Protein AF-A0A949N000-F1 (afdb_monomer)

Structure (mmCIF, N/CA/C/O backbone):
data_AF-A0A949N000-F1
#
_entry.id   AF-A0A949N000-F1
#
loop_
_atom_site.group_PDB
_atom_site.id
_atom_site.type_symbol
_atom_site.label_atom_id
_atom_site.label_alt_id
_atom_site.label_comp_id
_atom_site.label_asym_id
_atom_site.label_entity_id
_atom_site.label_seq_id
_atom_site.pdbx_PDB_ins_code
_atom_site.Cartn_x
_atom_site.Cartn_y
_atom_site.Cartn_z
_atom_site.occupancy
_atom_site.B_iso_or_equiv
_atom_site.auth_seq_id
_atom_site.auth_comp_id
_atom_site.auth_asym_id
_atom_site.auth_atom_id
_atom_site.pdbx_PDB_model_num
ATOM 1 N N . MET A 1 1 ? -4.415 9.880 12.386 1.00 60.81 1 MET A N 1
ATOM 2 C CA . MET A 1 1 ? -5.780 9.512 11.934 1.00 60.81 1 MET A CA 1
ATOM 3 C C . MET A 1 1 ? -6.940 10.223 12.650 1.00 60.81 1 MET A C 1
ATOM 5 O O . MET A 1 1 ? -8.082 10.016 12.259 1.00 60.81 1 MET A O 1
ATOM 9 N N . ASN A 1 2 ? -6.699 11.139 13.602 1.00 66.69 2 ASN A N 1
ATOM 10 C CA . ASN A 1 2 ? -7.792 11.793 14.349 1.00 66.69 2 ASN A CA 1
ATOM 11 C C . ASN A 1 2 ? -8.564 12.862 13.555 1.00 66.69 2 ASN A C 1
ATOM 13 O O . ASN A 1 2 ? -9.733 13.094 13.836 1.00 66.69 2 ASN A O 1
ATOM 17 N N . TYR A 1 3 ? -7.953 13.469 12.533 1.00 82.75 3 TYR A N 1
ATOM 18 C CA . TYR A 1 3 ? -8.617 14.480 11.696 1.00 82.75 3 TYR A CA 1
ATOM 19 C C . TYR A 1 3 ? -9.740 13.912 10.817 1.00 82.75 3 TYR A C 1
ATOM 21 O O . TYR A 1 3 ? -10.659 14.640 10.461 1.00 82.75 3 TYR A O 1
ATOM 29 N N . LEU A 1 4 ? -9.673 12.618 10.490 1.00 85.31 4 LEU A N 1
ATOM 30 C CA . LEU A 1 4 ? -10.671 11.923 9.670 1.00 85.31 4 LEU A CA 1
ATOM 31 C C . LEU A 1 4 ? -11.683 11.136 10.511 1.00 85.31 4 LEU A C 1
ATOM 33 O O . LEU A 1 4 ? -12.587 10.523 9.959 1.00 85.31 4 LEU A O 1
ATOM 37 N N . ASN A 1 5 ? -11.518 11.126 11.840 1.00 90.00 5 ASN A N 1
ATOM 38 C CA . ASN A 1 5 ? -12.292 10.292 12.759 1.00 90.00 5 ASN A CA 1
ATOM 39 C C . ASN A 1 5 ? -12.351 8.808 12.330 1.00 90.00 5 ASN A C 1
ATOM 41 O O . ASN A 1 5 ? -13.390 8.158 12.433 1.00 90.00 5 ASN A O 1
ATOM 45 N N . ALA A 1 6 ? -11.224 8.281 11.831 1.00 88.00 6 ALA A N 1
ATOM 46 C CA . ALA A 1 6 ? -11.149 6.935 11.261 1.00 88.00 6 ALA A CA 1
ATOM 47 C C . ALA A 1 6 ? -11.558 5.845 12.265 1.00 88.00 6 ALA A C 1
ATOM 49 O O . ALA A 1 6 ? -12.246 4.908 11.886 1.00 88.00 6 ALA A O 1
ATOM 50 N N . ALA A 1 7 ? -11.232 6.023 13.552 1.00 90.56 7 ALA A N 1
ATOM 51 C CA . ALA A 1 7 ? -11.638 5.100 14.613 1.00 90.56 7 ALA A CA 1
ATOM 52 C C . ALA A 1 7 ? -13.161 4.907 14.669 1.00 90.56 7 ALA A C 1
ATOM 54 O O . ALA A 1 7 ? -13.626 3.778 14.754 1.00 90.56 7 ALA A O 1
ATOM 55 N N . LYS A 1 8 ? -13.934 5.993 14.533 1.00 93.56 8 LYS A N 1
ATOM 56 C CA . LYS A 1 8 ? -15.396 5.918 14.496 1.00 93.56 8 LYS A CA 1
ATOM 57 C C . LYS A 1 8 ? -15.912 5.260 13.214 1.00 93.56 8 LYS A C 1
ATOM 59 O O . LYS A 1 8 ? -16.901 4.547 13.254 1.00 93.56 8 LYS A O 1
ATOM 64 N N . ALA A 1 9 ? -15.264 5.493 12.072 1.00 92.75 9 ALA A N 1
ATOM 65 C CA . ALA A 1 9 ? -15.639 4.820 10.827 1.00 92.75 9 ALA A CA 1
ATOM 66 C C . ALA A 1 9 ? -15.389 3.303 10.902 1.00 92.75 9 ALA A C 1
ATOM 68 O O . ALA A 1 9 ? -16.205 2.522 10.419 1.00 92.75 9 ALA A O 1
ATOM 69 N N . TRP A 1 10 ? -14.303 2.889 11.559 1.00 92.50 10 TRP A N 1
ATOM 70 C CA . TRP A 1 10 ? -13.944 1.483 11.747 1.00 92.50 10 TRP A CA 1
ATOM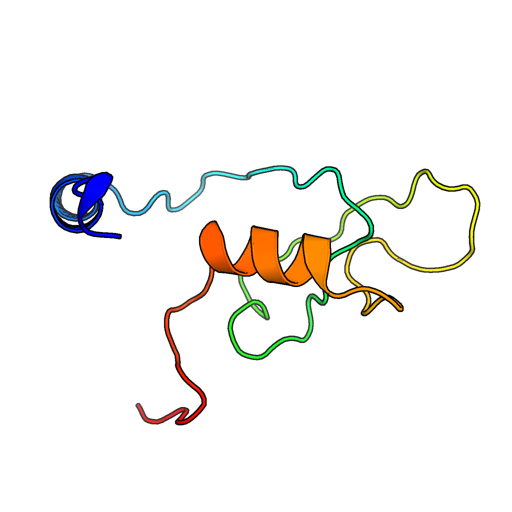 71 C C . TRP A 1 10 ? -14.885 0.707 12.673 1.00 92.50 10 TRP A C 1
ATOM 73 O O . TRP A 1 10 ? -14.905 -0.517 12.590 1.00 92.50 10 TRP A O 1
ATOM 83 N N . GLU A 1 11 ? -15.695 1.385 13.495 1.00 95.06 11 GLU A N 1
ATOM 84 C CA . GLU A 1 11 ? -16.796 0.745 14.237 1.00 95.06 11 GLU A CA 1
ATOM 85 C C . GLU A 1 11 ? -17.878 0.194 13.291 1.00 95.06 11 GLU A C 1
ATOM 87 O O . GLU A 1 11 ? -18.515 -0.807 13.608 1.00 95.06 11 GLU A O 1
ATOM 92 N N . GLU A 1 12 ? -18.056 0.812 12.118 1.00 96.94 12 GLU A N 1
ATOM 93 C CA . GLU A 1 12 ? -19.044 0.407 11.109 1.00 96.94 12 GLU A CA 1
ATOM 94 C C . GLU A 1 12 ? -18.422 -0.473 10.013 1.00 96.94 12 GLU A C 1
ATOM 96 O O . GLU A 1 12 ? -19.032 -1.435 9.546 1.00 96.94 12 GLU A O 1
ATOM 101 N N . SER A 1 13 ? -17.208 -0.141 9.561 1.00 94.94 13 SER A N 1
ATOM 102 C CA . SER A 1 13 ? -16.474 -0.923 8.563 1.00 94.94 13 SER A CA 1
ATOM 103 C C . SER A 1 13 ? -14.983 -0.604 8.564 1.00 94.94 13 SER A C 1
ATOM 105 O O . SER A 1 13 ? -14.571 0.556 8.541 1.00 94.94 13 SER A O 1
ATOM 107 N N . THR A 1 14 ? -14.158 -1.645 8.495 1.00 92.06 14 THR A N 1
ATOM 108 C CA . THR A 1 14 ? -12.698 -1.547 8.334 1.00 92.06 14 THR A CA 1
ATOM 109 C C . THR A 1 14 ? -12.251 -1.536 6.870 1.00 92.06 14 THR A C 1
ATOM 111 O O . THR A 1 14 ? -11.063 -1.391 6.599 1.00 92.06 14 THR A O 1
ATOM 114 N N . GLY A 1 15 ? -13.182 -1.681 5.918 1.00 93.81 15 GLY A N 1
ATOM 115 C CA . GLY A 1 15 ? -12.870 -1.802 4.491 1.00 93.81 15 GLY A CA 1
ATOM 116 C C . GLY A 1 15 ? -12.513 -3.220 4.030 1.00 93.81 15 GLY A C 1
ATOM 117 O O . GLY A 1 15 ? -11.998 -3.381 2.925 1.00 93.81 15 GLY A O 1
ATOM 118 N N . GLU A 1 16 ? -12.786 -4.254 4.834 1.00 93.56 16 GLU A N 1
ATOM 119 C CA . GLU A 1 16 ? -12.579 -5.650 4.430 1.00 93.56 16 GLU A CA 1
ATOM 120 C C . GLU A 1 16 ? -13.278 -5.969 3.094 1.00 93.56 16 GLU A C 1
ATOM 122 O O . GLU A 1 16 ? -14.430 -5.601 2.859 1.00 93.56 16 GLU A O 1
ATOM 127 N N . GLY A 1 17 ? -12.555 -6.639 2.191 1.00 95.50 17 GLY A N 1
ATOM 128 C CA . GLY A 1 17 ? -13.037 -6.987 0.851 1.00 95.50 17 GLY A CA 1
ATOM 129 C C . GLY A 1 17 ? -12.980 -5.852 -0.180 1.00 95.50 17 GLY A C 1
ATOM 130 O O . GLY A 1 17 ? -13.222 -6.101 -1.363 1.00 95.50 17 GLY A O 1
ATOM 131 N N . VAL A 1 18 ? -12.622 -4.625 0.212 1.00 97.12 18 VAL A N 1
ATOM 132 C CA . VAL A 1 18 ? -12.431 -3.508 -0.722 1.00 97.12 18 VAL A CA 1
ATOM 133 C C . VAL A 1 18 ? -11.028 -3.564 -1.324 1.00 97.12 18 VAL A C 1
ATOM 135 O O . VAL A 1 18 ? -10.030 -3.613 -0.614 1.00 97.12 18 VAL A O 1
ATOM 138 N N . THR A 1 19 ? -10.943 -3.516 -2.655 1.00 97.00 19 THR A N 1
ATOM 139 C CA . THR A 1 19 ? -9.666 -3.383 -3.372 1.00 97.00 19 THR A CA 1
ATOM 140 C C . THR A 1 19 ? -9.435 -1.926 -3.763 1.00 97.00 19 THR A C 1
ATOM 142 O O . THR A 1 19 ? -10.285 -1.321 -4.416 1.00 97.00 19 THR A O 1
ATOM 145 N N . VAL A 1 20 ? -8.271 -1.378 -3.408 1.00 97.62 20 VAL A N 1
ATOM 146 C CA . VAL A 1 20 ? -7.843 -0.019 -3.773 1.00 97.62 20 VAL A CA 1
ATOM 147 C C . VAL A 1 20 ? -6.635 -0.106 -4.703 1.00 97.62 20 V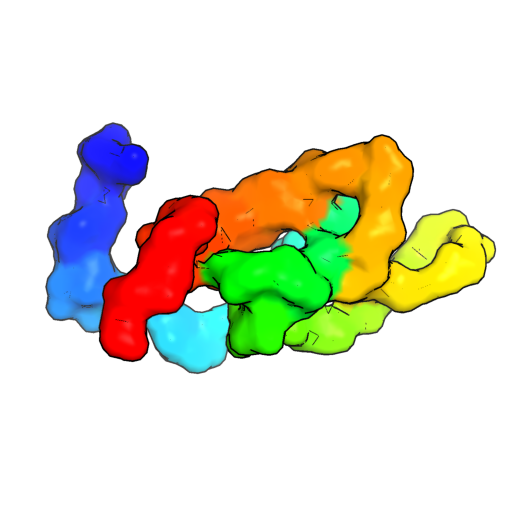AL A C 1
ATOM 149 O O . VAL A 1 20 ? -5.664 -0.792 -4.397 1.00 97.62 20 VAL A O 1
ATOM 152 N N . ALA A 1 21 ? -6.686 0.587 -5.843 1.00 97.56 21 ALA A N 1
ATOM 153 C CA . ALA A 1 21 ? -5.553 0.681 -6.759 1.00 97.56 21 ALA A CA 1
ATOM 154 C C . ALA A 1 21 ? -4.654 1.869 -6.386 1.00 97.56 21 ALA A C 1
ATOM 156 O O . ALA A 1 21 ? -5.115 3.011 -6.361 1.00 97.56 21 ALA A O 1
ATOM 157 N N . VAL A 1 22 ? -3.371 1.600 -6.147 1.00 96.75 22 VAL A N 1
ATOM 158 C CA . VAL A 1 22 ? -2.332 2.620 -5.955 1.00 96.75 22 VAL A CA 1
ATOM 159 C C . VAL A 1 22 ? -1.631 2.844 -7.296 1.00 96.75 22 VAL A C 1
ATOM 161 O O . VAL A 1 22 ? -1.023 1.925 -7.842 1.00 96.75 22 VAL A O 1
ATOM 164 N N . ILE A 1 23 ? -1.764 4.049 -7.855 1.00 96.31 23 ILE A N 1
ATOM 165 C CA . ILE A 1 23 ? -1.107 4.458 -9.106 1.00 96.31 23 ILE A CA 1
ATOM 166 C C . ILE A 1 23 ? 0.084 5.336 -8.720 1.00 96.31 23 ILE A C 1
ATOM 168 O O . ILE A 1 23 ? -0.063 6.547 -8.577 1.00 96.31 23 ILE A O 1
ATOM 172 N N . ASP A 1 24 ? 1.235 4.706 -8.511 1.00 95.25 24 ASP A N 1
ATOM 173 C CA . ASP A 1 24 ? 2.446 5.343 -7.986 1.00 95.25 24 A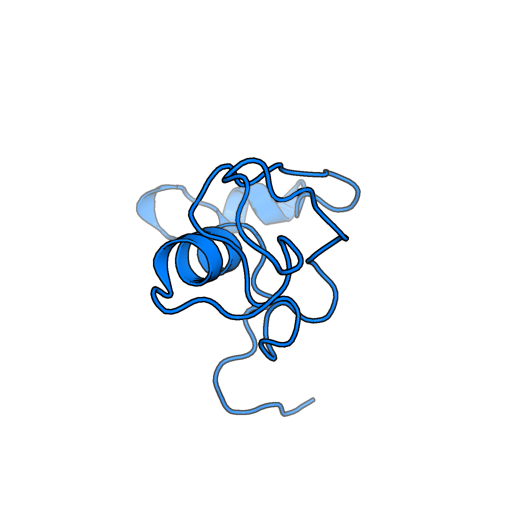SP A CA 1
ATOM 174 C C . ASP A 1 24 ? 3.709 4.680 -8.577 1.00 95.25 24 ASP A C 1
ATOM 176 O O . ASP A 1 24 ? 3.626 3.997 -9.602 1.00 95.25 24 ASP A O 1
ATOM 180 N N . ASP A 1 25 ? 4.874 4.883 -7.966 1.00 93.62 25 ASP A N 1
ATOM 181 C CA . ASP A 1 25 ? 6.148 4.284 -8.384 1.00 93.62 25 ASP A CA 1
ATOM 182 C C . ASP A 1 25 ? 6.260 2.770 -8.140 1.00 93.62 25 ASP A C 1
ATOM 184 O O . ASP A 1 25 ? 7.026 2.097 -8.832 1.00 93.62 25 ASP A O 1
ATOM 188 N N . GLY A 1 26 ? 5.465 2.230 -7.223 1.00 94.81 26 GLY A N 1
ATOM 189 C CA . GLY A 1 26 ? 5.363 0.810 -6.898 1.00 94.81 26 GLY A CA 1
ATOM 190 C C . GLY A 1 26 ? 5.035 0.627 -5.420 1.00 94.81 26 GLY A C 1
ATOM 191 O O . GLY A 1 26 ? 4.919 1.592 -4.674 1.00 94.81 26 GLY A O 1
ATOM 192 N N . VAL A 1 27 ? 4.845 -0.611 -4.978 1.00 96.50 27 VAL A N 1
ATOM 193 C CA . VAL A 1 27 ? 4.592 -0.911 -3.562 1.00 96.50 27 VAL A CA 1
ATOM 194 C C . VAL A 1 27 ? 5.446 -2.095 -3.161 1.00 96.50 27 VAL A C 1
ATOM 196 O O . VAL A 1 27 ? 5.333 -3.148 -3.774 1.00 96.50 27 VAL A O 1
ATOM 199 N N . ASP A 1 28 ? 6.242 -1.979 -2.104 1.00 95.31 28 ASP A N 1
ATOM 200 C CA . ASP A 1 28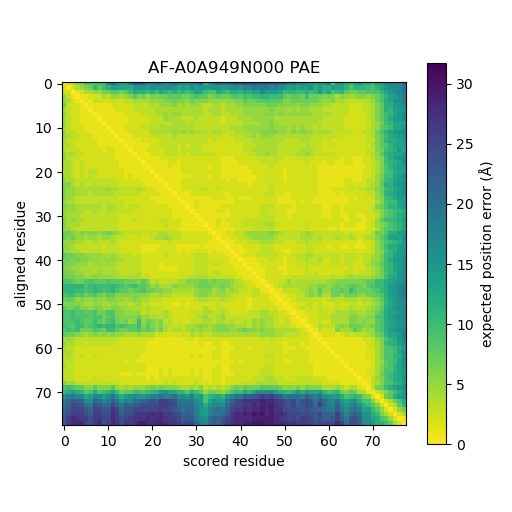 ? 6.908 -3.145 -1.530 1.00 95.31 28 ASP A CA 1
ATOM 201 C C . ASP A 1 28 ? 5.875 -4.062 -0.855 1.00 95.31 28 ASP A C 1
ATOM 203 O O . ASP A 1 28 ? 5.480 -3.875 0.298 1.00 95.31 28 ASP A O 1
ATOM 207 N N . GLY A 1 29 ? 5.437 -5.086 -1.589 1.00 94.25 29 GLY A N 1
ATOM 208 C CA . GLY A 1 29 ? 4.520 -6.100 -1.081 1.00 94.25 29 GLY A CA 1
ATOM 209 C C . GLY A 1 29 ? 5.144 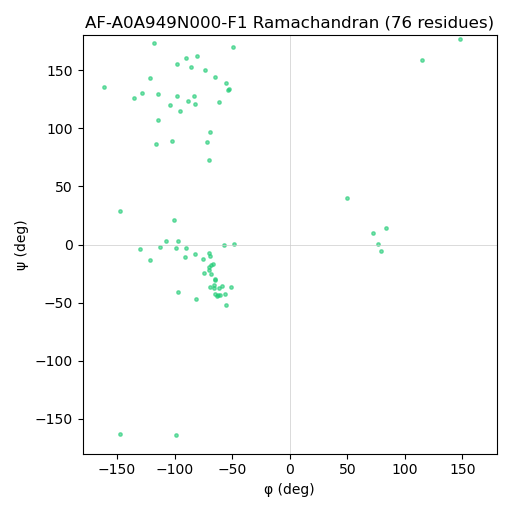-7.019 -0.031 1.00 94.25 29 GLY A C 1
ATOM 210 O O . GLY A 1 29 ? 4.419 -7.797 0.583 1.00 94.25 29 GLY A O 1
ATOM 211 N N . SER A 1 30 ? 6.460 -6.962 0.188 1.00 93.69 30 SER A N 1
ATOM 212 C CA . SER A 1 30 ? 7.150 -7.740 1.219 1.00 93.69 30 SER A CA 1
ATOM 213 C C . SER A 1 30 ? 7.260 -7.012 2.562 1.00 93.69 30 SER A C 1
ATOM 215 O O . SER A 1 30 ? 7.561 -7.660 3.571 1.00 93.69 30 SER A O 1
ATOM 217 N N . HIS A 1 31 ? 6.943 -5.711 2.603 1.00 93.56 31 HIS A N 1
ATOM 218 C CA . HIS A 1 31 ? 6.981 -4.915 3.823 1.00 93.56 31 HIS A CA 1
ATOM 219 C C . HIS A 1 31 ? 6.134 -5.585 4.929 1.00 93.56 31 HIS A C 1
ATOM 221 O O . HIS A 1 31 ? 4.991 -5.982 4.665 1.00 93.56 31 HIS A O 1
ATOM 227 N N . PRO A 1 32 ? 6.642 -5.725 6.173 1.00 92.19 32 PRO A N 1
ATOM 228 C CA . PRO A 1 32 ? 5.970 -6.479 7.237 1.00 92.19 32 PRO A CA 1
ATOM 229 C C . PRO A 1 32 ? 4.506 -6.089 7.473 1.00 92.19 32 PRO A C 1
ATOM 231 O O . PRO A 1 32 ? 3.673 -6.974 7.685 1.00 92.19 32 PRO A O 1
ATOM 234 N N . ASP A 1 33 ? 4.201 -4.798 7.335 1.00 92.38 33 ASP A N 1
ATOM 235 C CA . ASP A 1 33 ? 2.857 -4.228 7.519 1.00 92.38 33 ASP A CA 1
ATOM 236 C C . ASP A 1 33 ? 1.928 -4.355 6.316 1.00 92.38 33 ASP A C 1
ATOM 238 O O . ASP A 1 33 ? 0.742 -4.051 6.436 1.00 92.38 33 ASP A O 1
ATOM 242 N N . LEU A 1 34 ? 2.451 -4.797 5.172 1.00 94.12 34 LEU A N 1
ATOM 243 C CA . LEU A 1 34 ? 1.738 -4.864 3.896 1.00 94.12 34 LEU A CA 1
ATOM 244 C C . LEU A 1 34 ? 1.669 -6.275 3.303 1.00 94.12 34 LEU A C 1
ATOM 246 O O . LEU A 1 34 ? 0.844 -6.506 2.419 1.00 94.12 34 LEU A O 1
ATOM 250 N N . LYS A 1 35 ? 2.456 -7.239 3.806 1.00 89.06 35 LYS A N 1
ATOM 251 C CA . LYS A 1 35 ? 2.628 -8.603 3.253 1.00 89.06 35 LYS A CA 1
ATOM 252 C C . LYS A 1 35 ? 1.365 -9.465 3.097 1.00 89.06 35 LYS A C 1
ATOM 254 O O . LYS A 1 35 ? 1.457 -10.612 2.663 1.00 89.06 35 LYS A O 1
ATOM 259 N N . ARG A 1 36 ? 0.189 -8.958 3.477 1.00 89.94 36 ARG A N 1
ATOM 260 C CA . ARG A 1 36 ? -1.122 -9.601 3.269 1.00 89.94 36 ARG A CA 1
ATOM 261 C C . ARG A 1 36 ? -2.179 -8.685 2.646 1.00 89.94 36 ARG A C 1
ATOM 263 O O . ARG A 1 36 ? -3.264 -9.166 2.342 1.00 89.94 36 ARG A O 1
ATOM 270 N N . ASN A 1 37 ? -1.855 -7.413 2.423 1.00 94.31 37 ASN A N 1
ATOM 271 C CA . ASN A 1 37 ? -2.773 -6.405 1.892 1.00 94.31 37 ASN A CA 1
ATOM 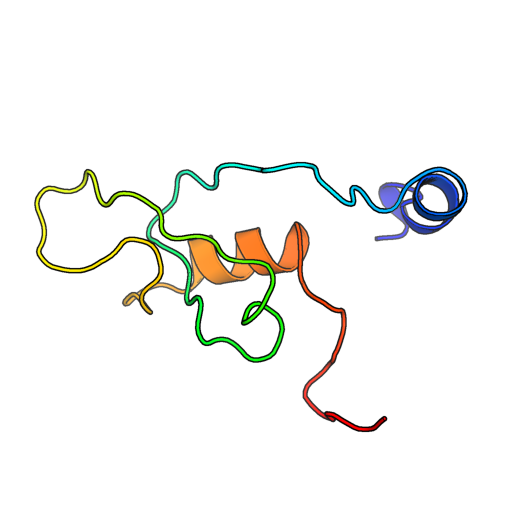272 C C . ASN A 1 37 ? -2.383 -5.914 0.489 1.00 94.31 37 ASN A C 1
ATOM 274 O O . ASN A 1 37 ? -3.115 -5.128 -0.109 1.00 94.31 37 ASN A O 1
ATOM 278 N N . VAL A 1 38 ? -1.264 -6.394 -0.065 1.00 95.56 38 VAL A N 1
ATOM 279 C CA . VAL A 1 38 ? -0.815 -6.058 -1.422 1.00 95.56 38 VAL A CA 1
ATOM 280 C C . VAL A 1 38 ? -1.080 -7.224 -2.369 1.00 95.56 38 VAL A C 1
ATOM 282 O O . VAL A 1 38 ? -0.572 -8.330 -2.189 1.00 95.56 38 VAL A O 1
ATOM 285 N N . LEU A 1 39 ? -1.878 -6.959 -3.401 1.00 95.38 39 LEU A N 1
ATOM 286 C CA . LEU A 1 39 ? -2.107 -7.868 -4.522 1.00 95.38 39 LEU A CA 1
ATOM 287 C C . LEU A 1 39 ? -1.088 -7.601 -5.637 1.00 95.38 39 LEU A C 1
ATOM 289 O O . LEU A 1 39 ? -0.517 -6.514 -5.725 1.00 95.38 39 LEU A O 1
ATOM 293 N N . ASN A 1 40 ? -0.901 -8.571 -6.535 1.00 92.81 40 ASN A N 1
ATOM 294 C CA . ASN A 1 40 ? -0.098 -8.346 -7.737 1.00 92.81 40 ASN A CA 1
ATOM 295 C C . ASN A 1 40 ? -0.729 -7.236 -8.592 1.00 92.81 40 ASN A C 1
ATOM 297 O O . ASN A 1 40 ? -1.887 -7.335 -9.005 1.00 92.81 40 ASN A O 1
ATOM 301 N N . GLY A 1 41 ? 0.052 -6.190 -8.856 1.00 92.19 41 GLY A N 1
ATOM 302 C CA . GLY A 1 41 ? -0.324 -5.078 -9.722 1.00 92.19 41 GLY A CA 1
ATOM 303 C C . GLY A 1 41 ? 0.251 -5.211 -11.132 1.00 92.19 41 GLY A C 1
ATOM 304 O O . GLY A 1 41 ? 0.723 -6.269 -11.544 1.00 92.19 41 GLY A O 1
ATOM 305 N N . ARG A 1 42 ? 0.244 -4.106 -11.881 1.00 95.00 42 ARG A N 1
ATOM 306 C CA . ARG A 1 42 ? 0.885 -4.021 -13.198 1.00 95.00 42 ARG A CA 1
ATOM 307 C C . ARG A 1 42 ? 1.813 -2.819 -13.267 1.00 95.00 42 ARG A C 1
ATOM 309 O O . ARG A 1 42 ? 1.405 -1.703 -12.968 1.00 95.00 42 ARG A O 1
ATOM 316 N N . ASN A 1 43 ? 3.039 -3.060 -13.720 1.00 94.25 43 ASN A N 1
ATOM 317 C CA . ASN A 1 43 ? 3.994 -2.013 -14.047 1.00 94.25 43 ASN A CA 1
ATOM 318 C C . ASN A 1 43 ? 3.708 -1.489 -15.466 1.00 94.25 43 ASN A C 1
ATOM 320 O O . ASN A 1 43 ? 3.727 -2.250 -16.434 1.00 94.25 43 ASN A O 1
ATOM 324 N N . PHE A 1 44 ? 3.427 -0.190 -15.587 1.00 95.06 44 PHE A N 1
ATOM 325 C CA . PHE A 1 44 ? 3.147 0.484 -16.863 1.00 95.06 44 PHE A CA 1
ATOM 326 C C . PHE A 1 44 ? 4.285 1.401 -17.335 1.00 95.06 44 PHE A C 1
ATOM 328 O O . PHE A 1 44 ? 4.158 2.059 -18.364 1.00 95.06 44 PHE A O 1
ATOM 335 N N . THR A 1 45 ? 5.404 1.451 -16.612 1.00 91.88 45 THR A N 1
ATOM 336 C CA . THR A 1 45 ? 6.524 2.362 -16.914 1.00 91.88 45 THR A CA 1
ATOM 337 C C . THR A 1 45 ? 7.370 1.911 -18.110 1.00 91.88 45 THR A C 1
ATOM 339 O O . THR A 1 45 ? 8.204 2.669 -18.598 1.00 91.88 45 THR A O 1
ATOM 342 N N . GLY A 1 46 ? 7.190 0.668 -18.572 1.00 91.12 46 GLY A N 1
ATOM 343 C CA . GLY A 1 46 ? 8.037 0.039 -19.590 1.00 91.12 46 GLY A CA 1
ATOM 344 C C . GLY A 1 46 ? 9.393 -0.445 -19.061 1.00 91.12 46 GLY A C 1
ATOM 345 O O . GLY A 1 46 ? 10.181 -0.996 -19.827 1.00 91.12 46 GLY A O 1
ATOM 346 N N . SER A 1 47 ? 9.669 -0.259 -17.768 1.00 87.50 47 SER A N 1
ATOM 347 C CA . SER A 1 47 ? 10.835 -0.832 -17.094 1.00 87.50 47 SER A CA 1
ATOM 348 C C . SER A 1 47 ? 10.606 -2.302 -16.717 1.00 87.50 47 SER A C 1
ATOM 350 O O . SER A 1 47 ? 9.472 -2.781 -16.686 1.00 87.50 47 SER A O 1
ATOM 352 N N . ALA A 1 48 ? 11.691 -3.031 -16.446 1.00 87.25 48 ALA A N 1
ATOM 353 C CA . ALA A 1 48 ? 11.602 -4.382 -15.900 1.00 87.25 48 ALA A CA 1
ATOM 354 C C . ALA A 1 48 ? 11.184 -4.346 -14.421 1.00 87.25 48 ALA A C 1
ATOM 356 O O . ALA A 1 48 ? 11.550 -3.418 -13.702 1.00 87.25 48 ALA A O 1
ATOM 357 N N . GLY A 1 49 ? 10.485 -5.387 -13.966 1.00 87.62 49 GLY A N 1
ATOM 358 C CA . GLY A 1 49 ? 10.074 -5.549 -12.571 1.00 87.62 49 GLY A CA 1
ATOM 359 C C . GLY A 1 49 ? 8.561 -5.510 -12.376 1.00 87.62 49 GLY A C 1
ATOM 360 O O . GLY A 1 49 ? 7.813 -4.992 -13.210 1.00 87.62 49 GLY A O 1
ATOM 361 N N . GLU A 1 50 ? 8.132 -6.083 -11.256 1.00 92.50 50 GLU A N 1
ATOM 362 C CA . GLU A 1 50 ? 6.732 -6.169 -10.849 1.00 92.50 50 GLU A CA 1
ATOM 363 C C . GLU A 1 50 ? 6.293 -4.900 -10.107 1.00 92.50 50 GLU A C 1
ATOM 365 O O . GLU A 1 50 ? 7.101 -4.231 -9.469 1.00 92.50 50 GLU A O 1
ATOM 370 N N . ALA A 1 51 ? 4.999 -4.572 -10.153 1.00 93.06 51 ALA A N 1
ATOM 371 C CA . ALA A 1 51 ? 4.470 -3.388 -9.461 1.00 93.06 51 ALA A CA 1
ATOM 372 C C . ALA A 1 51 ? 4.455 -3.516 -7.929 1.00 93.06 51 ALA A C 1
ATOM 374 O O . ALA A 1 51 ? 4.350 -2.509 -7.234 1.00 93.06 51 ALA A O 1
ATOM 375 N N . ASN A 1 52 ? 4.525 -4.743 -7.411 1.00 92.44 52 ASN A N 1
ATOM 376 C CA . ASN A 1 52 ? 4.549 -5.051 -5.982 1.00 92.44 52 ASN A CA 1
ATOM 377 C C . ASN A 1 52 ? 5.967 -5.354 -5.451 1.00 92.44 52 ASN A C 1
ATOM 379 O O . ASN A 1 52 ? 6.114 -6.036 -4.434 1.00 92.44 52 ASN A O 1
ATOM 383 N N . ALA A 1 53 ? 7.001 -4.899 -6.160 1.00 89.88 53 ALA A N 1
ATOM 384 C CA . ALA A 1 53 ? 8.388 -4.987 -5.724 1.00 89.88 53 ALA A CA 1
ATOM 385 C C . ALA A 1 53 ? 8.856 -3.667 -5.092 1.00 89.88 53 ALA A C 1
ATOM 387 O O . ALA A 1 53 ? 8.352 -2.593 -5.421 1.00 89.88 53 ALA A O 1
ATOM 388 N N . GLU A 1 54 ? 9.865 -3.757 -4.223 1.00 88.06 54 GLU A N 1
ATOM 389 C CA . GLU A 1 54 ? 10.586 -2.590 -3.715 1.00 88.06 54 GLU A CA 1
ATOM 390 C C . GLU A 1 54 ? 11.149 -1.752 -4.874 1.00 88.06 54 GLU A C 1
ATOM 392 O O . GLU A 1 54 ? 11.677 -2.276 -5.861 1.00 88.06 54 GLU A O 1
ATOM 397 N N . THR A 1 55 ? 11.042 -0.431 -4.743 1.00 87.50 55 THR A N 1
ATOM 398 C CA . THR A 1 55 ? 11.545 0.527 -5.730 1.00 87.50 55 THR A CA 1
ATOM 399 C C . THR A 1 55 ? 12.620 1.421 -5.108 1.00 87.50 55 THR A C 1
ATOM 401 O O . THR A 1 55 ? 12.876 1.377 -3.909 1.00 87.50 55 THR A O 1
ATOM 404 N N . LYS A 1 56 ? 13.283 2.257 -5.920 1.00 86.75 56 LYS A N 1
ATOM 405 C CA . LYS A 1 56 ? 14.273 3.231 -5.415 1.00 86.75 56 LYS A CA 1
ATOM 406 C C . LYS A 1 56 ? 13.656 4.334 -4.551 1.00 86.75 56 LYS A C 1
ATOM 408 O O . LYS A 1 56 ? 14.396 5.062 -3.895 1.00 86.75 56 LYS A O 1
ATOM 413 N N . ASN A 1 57 ? 12.345 4.503 -4.639 1.00 87.44 57 ASN A N 1
ATOM 414 C CA . ASN A 1 57 ? 11.563 5.451 -3.872 1.00 87.44 57 ASN A CA 1
ATOM 415 C C . ASN A 1 57 ? 10.502 4.668 -3.083 1.00 87.44 57 ASN A C 1
ATOM 417 O O . ASN A 1 57 ? 9.994 3.642 -3.537 1.00 87.44 57 ASN A O 1
ATOM 421 N N . ASP A 1 58 ? 10.217 5.120 -1.872 1.00 91.19 58 ASP A N 1
ATOM 422 C CA . ASP A 1 58 ? 9.282 4.474 -0.957 1.00 91.19 58 ASP A CA 1
ATOM 423 C C . ASP A 1 58 ? 7.887 5.109 -1.008 1.00 91.19 58 ASP A C 1
ATOM 425 O O . ASP A 1 58 ? 7.006 4.682 -0.266 1.00 91.19 58 ASP A O 1
ATOM 429 N N . HIS A 1 59 ? 7.666 6.095 -1.888 1.00 95.81 59 HIS A N 1
ATOM 430 C CA . HIS A 1 59 ? 6.438 6.884 -1.940 1.00 95.81 59 HIS A CA 1
ATOM 431 C C . HIS A 1 59 ? 5.182 6.015 -2.090 1.00 95.81 59 HIS A C 1
ATOM 433 O O . HIS A 1 59 ? 4.280 6.109 -1.252 1.00 95.81 59 HIS A O 1
ATOM 439 N N . GLY A 1 60 ? 5.123 5.113 -3.072 1.00 96.38 60 GLY A N 1
ATOM 440 C CA . GLY A 1 60 ? 3.973 4.226 -3.232 1.00 96.38 60 GLY A CA 1
ATOM 441 C C . GLY A 1 60 ? 3.810 3.231 -2.077 1.00 96.38 60 GLY A C 1
ATOM 442 O O . GLY A 1 60 ? 2.683 2.990 -1.635 1.00 96.38 60 GLY A O 1
ATOM 443 N N . THR A 1 61 ? 4.905 2.736 -1.492 1.00 96.44 61 THR A N 1
ATOM 444 C CA . THR A 1 61 ? 4.876 1.910 -0.269 1.00 96.44 61 THR A CA 1
ATOM 445 C C . THR A 1 61 ? 4.313 2.684 0.927 1.00 96.44 61 THR A C 1
ATOM 447 O O . THR A 1 61 ? 3.453 2.172 1.644 1.00 96.44 61 THR A O 1
ATOM 450 N N . ALA A 1 62 ? 4.731 3.934 1.129 1.00 96.00 62 ALA A N 1
ATOM 451 C CA . ALA A 1 62 ? 4.241 4.798 2.199 1.00 96.00 62 ALA A CA 1
ATOM 452 C C . ALA A 1 62 ? 2.749 5.118 2.020 1.00 96.00 62 ALA A C 1
ATOM 454 O O . ALA A 1 62 ? 1.974 5.038 2.978 1.00 96.00 62 ALA A O 1
ATOM 455 N N . MET A 1 63 ? 2.322 5.407 0.787 1.00 97.06 63 MET A N 1
ATOM 456 C CA . MET A 1 63 ? 0.911 5.607 0.454 1.00 97.06 63 MET A CA 1
ATOM 457 C C . MET A 1 63 ? 0.082 4.344 0.705 1.00 97.06 63 MET A C 1
ATOM 459 O O . MET A 1 63 ? -0.986 4.429 1.316 1.00 97.06 63 MET A O 1
ATOM 463 N N . ALA A 1 64 ? 0.578 3.169 0.312 1.00 96.56 64 ALA A N 1
ATOM 464 C CA . ALA A 1 64 ? -0.063 1.891 0.614 1.00 96.56 64 ALA A CA 1
ATOM 465 C C . ALA A 1 64 ? -0.160 1.642 2.128 1.00 96.56 64 ALA A C 1
ATOM 467 O O . ALA A 1 64 ? -1.191 1.166 2.604 1.00 96.56 64 ALA A O 1
ATOM 468 N N . GLY A 1 65 ? 0.857 2.037 2.899 1.00 95.44 65 GLY A N 1
ATOM 469 C CA . GLY A 1 65 ? 0.843 1.987 4.360 1.00 95.44 65 GLY A CA 1
ATOM 470 C C . GLY A 1 65 ? -0.274 2.833 4.980 1.00 95.44 65 GLY A C 1
ATOM 471 O O . GLY A 1 65 ? -0.986 2.365 5.866 1.00 95.44 65 GLY A O 1
ATOM 472 N N . LEU A 1 66 ? -0.501 4.049 4.478 1.00 93.75 66 LEU A N 1
ATOM 473 C CA . LEU A 1 66 ? -1.608 4.897 4.944 1.00 93.75 66 LEU A CA 1
ATOM 474 C C . LEU A 1 66 ? -2.990 4.304 4.636 1.00 93.75 66 LEU A C 1
ATOM 476 O O . LEU A 1 66 ? -3.938 4.563 5.378 1.00 93.75 66 LEU A O 1
ATOM 480 N N . ILE A 1 67 ? -3.107 3.547 3.542 1.00 95.06 67 ILE A N 1
ATOM 481 C CA . ILE A 1 67 ? -4.366 2.946 3.086 1.00 95.06 67 ILE A CA 1
ATOM 482 C C . ILE A 1 67 ? -4.664 1.649 3.843 1.00 95.06 67 ILE A C 1
ATOM 484 O O . ILE A 1 67 ? -5.797 1.445 4.273 1.00 95.06 67 ILE A O 1
ATOM 488 N N . ALA A 1 68 ? -3.672 0.766 3.971 1.00 94.94 68 ALA A N 1
ATOM 489 C CA . ALA A 1 68 ? -3.893 -0.622 4.362 1.00 94.94 68 ALA A CA 1
ATOM 490 C C . ALA A 1 68 ? -2.744 -1.233 5.184 1.00 94.94 68 ALA A C 1
ATOM 492 O O . ALA A 1 68 ? -2.539 -2.441 5.119 1.00 94.94 68 ALA A O 1
ATOM 493 N N . ALA A 1 69 ? -1.978 -0.468 5.965 1.00 92.69 69 ALA A N 1
ATOM 494 C CA . ALA A 1 69 ? -1.072 -1.087 6.937 1.00 92.69 69 ALA A CA 1
ATOM 495 C C . ALA A 1 69 ? -1.854 -1.836 8.029 1.00 92.69 69 ALA A C 1
ATOM 497 O O . ALA A 1 69 ? -2.888 -1.367 8.508 1.00 92.69 69 ALA A O 1
ATOM 498 N N . HIS A 1 70 ? -1.320 -2.967 8.492 1.00 83.25 70 HIS A N 1
ATOM 499 C CA . HIS A 1 70 ? -1.885 -3.716 9.623 1.00 83.25 70 HIS A CA 1
ATOM 500 C C . HIS A 1 70 ? -1.724 -3.015 10.986 1.00 83.25 70 HIS A C 1
ATOM 502 O O . HIS A 1 70 ? -2.273 -3.487 11.979 1.00 83.25 70 HIS A O 1
ATOM 508 N N . GLY A 1 71 ? -0.982 -1.903 11.051 1.00 67.44 71 GLY A N 1
ATOM 509 C CA . GLY A 1 71 ? -0.711 -1.184 12.299 1.00 67.44 71 GLY A CA 1
ATOM 510 C C . GLY A 1 71 ? 0.268 -1.905 13.230 1.00 67.44 71 GLY A C 1
ATOM 511 O O . GLY A 1 71 ? 0.439 -1.485 14.373 1.00 67.44 71 GLY A O 1
ATOM 512 N N . SER A 1 72 ? 0.920 -2.9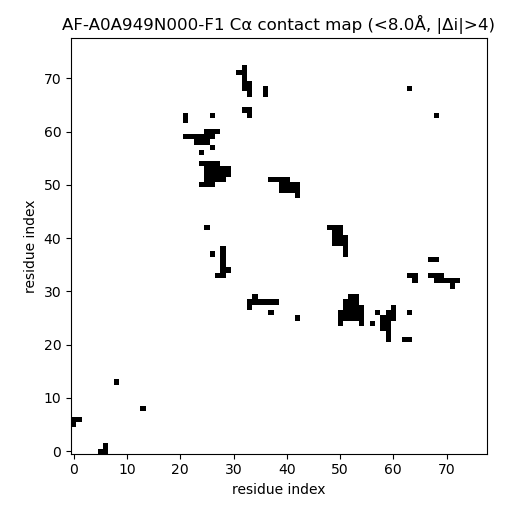68 12.755 1.00 59.59 72 SER A N 1
ATOM 513 C CA . SER A 1 72 ? 2.054 -3.587 13.428 1.00 59.59 72 SER A CA 1
ATOM 514 C C . SER A 1 72 ? 3.268 -2.671 13.298 1.00 59.59 72 SER A C 1
ATOM 516 O O . SER A 1 72 ? 4.069 -2.812 12.395 1.00 59.59 72 SER A O 1
ATOM 518 N N . GLY A 1 73 ? 3.454 -1.723 14.218 1.00 47.28 73 GLY A N 1
ATOM 519 C CA . GLY A 1 73 ? 4.774 -1.095 14.363 1.00 47.28 73 GLY A CA 1
ATOM 520 C C . GLY A 1 73 ? 5.889 -2.155 14.458 1.00 47.28 73 GLY A C 1
ATOM 521 O O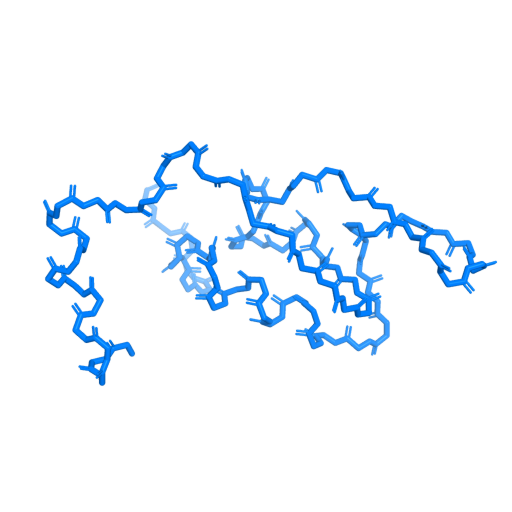 . GLY A 1 73 ? 5.602 -3.339 14.612 1.00 47.28 73 GLY A O 1
ATOM 522 N N . ALA A 1 74 ? 7.155 -1.733 14.388 1.00 46.53 74 ALA A N 1
ATOM 523 C CA . ALA A 1 74 ? 8.371 -2.567 14.326 1.00 46.53 74 ALA A CA 1
ATOM 524 C C . ALA A 1 74 ? 8.517 -3.727 15.352 1.00 46.53 74 ALA A C 1
ATOM 526 O O . ALA A 1 74 ? 9.485 -4.483 15.284 1.00 46.53 74 ALA A O 1
ATOM 527 N N . ASP A 1 75 ? 7.549 -3.924 16.238 1.00 45.78 75 ASP A N 1
ATOM 528 C CA . ASP A 1 75 ? 7.504 -4.923 17.285 1.00 45.78 75 ASP A CA 1
ATOM 529 C C . ASP A 1 75 ? 6.334 -5.878 16.990 1.00 45.78 75 ASP A C 1
ATOM 531 O O . ASP A 1 75 ? 5.192 -5.694 17.415 1.00 45.78 75 ASP A O 1
ATOM 535 N N . GLY A 1 76 ? 6.619 -6.899 16.182 1.00 44.69 76 GLY A N 1
ATOM 536 C CA . GLY A 1 76 ? 5.687 -7.978 15.874 1.00 44.69 76 GLY A CA 1
ATOM 537 C C . GLY A 1 76 ? 5.438 -8.904 17.066 1.00 44.69 76 GLY A C 1
ATOM 538 O O . GLY A 1 76 ? 5.883 -10.048 17.038 1.00 44.69 76 GLY A O 1
ATOM 539 N N . GLU A 1 77 ? 4.697 -8.444 18.072 1.00 33.56 77 GLU A N 1
ATOM 540 C CA . GLU A 1 77 ? 4.199 -9.286 19.164 1.00 33.56 77 GLU A CA 1
ATOM 541 C C . GLU A 1 77 ? 2.668 -9.387 19.131 1.00 33.56 77 GLU A C 1
ATOM 543 O O . GLU A 1 77 ? 1.943 -8.451 19.463 1.00 33.56 77 GLU A O 1
ATOM 548 N N . ASN A 1 78 ? 2.194 -10.568 18.727 1.00 35.78 78 ASN A N 1
ATOM 549 C CA . ASN A 1 78 ? 1.035 -11.241 19.312 1.00 35.78 78 ASN A CA 1
ATOM 550 C C . ASN A 1 78 ? 1.446 -12.683 19.608 1.00 35.78 78 ASN A C 1
ATOM 552 O O . ASN A 1 78 ? 1.990 -13.321 18.674 1.00 35.78 78 ASN A O 1
#

Sequence (78 aa):
MNYLNAAKAWEESTGEGVTVAVIDDGVDGSHPDLKRNVLNGRNFTGSAGEANAETKNDHGTAMAGLIAAHGSGADGEN

Solvent-accessible surface area (backbone atoms only — not comparable to full-atom values): 5139 Å² total; per-residue (Å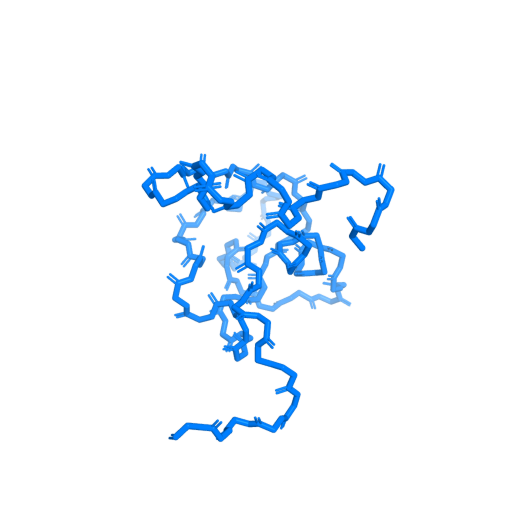²): 108,75,94,75,45,47,73,67,48,44,76,80,49,81,57,82,94,65,86,80,88,84,92,63,88,26,26,39,30,76,39,88,43,26,57,85,68,57,68,92,60,76,63,82,84,82,66,90,70,64,24,39,34,76,56,101,60,60,64,28,34,53,53,47,42,76,74,52,41,72,77,60,56,101,67,89,78,131

Mean predicted aligned error: 5.64 Å

Radius of gyration: 13.83 Å; Cα contacts (8 Å, |Δi|>4): 80; chains: 1; bounding box: 33×26×39 Å

Secondary structure (DSSP, 8-state):
-GGGTHHHHHTT---TT------SS---TTSTTTTTT-------SSSSS-TTS--S--HHHHHHHHHH-----S----

Foldseek 3Di:
DVVVVVVVVVVVPPCPPPDDDQDDPAAQCVPPQRVVPDDWDCDPPPDDDTRNHDDPDCVSNVVSCVNGGPPPDPDPDD

Organism: NCBI:txid2780544

pLDDT: mean 87.5, std 15.02, range [33.56, 97.62]

InterPro domains:
  IPR000209 Peptidase S8/S53 domain [PF00082] (15-72)
  IPR015500 Peptidase S8, subtilisin-related [PR00723] (15-34)
  IPR015500 Peptidase S8, subtilisin-related [PR00723] (55-68)
  IPR023827 Peptidase S8, subtilisin, Asp-active site [PS00136] (20-31)
  IPR036852 Peptidase S8/S53 domain superfamily [G3DSA:3.40.50.200] (1-77)
  IPR036852 Peptidase S8/S53 domain superfamily [SSF52743] (2-72)